Protein AF-A0A662ZGV9-F1 (afdb_monomer)

Organism: NCBI:txid867

Secondary structure (DSSP, 8-state):
-HHHHHHHHHHHHHHHHHHHHHHHHHHHHHHSSS---HHHHHHHHHHHHHHTTSS-GGGTHHHHHHHHHTHHHHHHHHHHHHGGGHHHHHHTHHHHHHHHHHHHHHHHHHHHHHHHHHH--HHHHHHHHHHHHHHHHHHHHHHHHHHTSSS-S----------

Solvent-accessible surface area (backbone atoms only — not comparable to full-atom values): 9271 Å² total; per-residue (Å²): 116,68,71,58,52,54,53,53,50,51,34,50,52,14,42,51,51,56,48,50,32,34,52,52,16,38,55,51,30,73,71,45,99,55,98,55,60,22,61,61,46,8,49,51,51,46,49,51,36,41,73,73,57,78,42,58,67,79,56,36,46,66,28,52,53,51,52,61,72,43,39,69,66,68,46,45,64,62,53,57,62,47,64,84,47,45,69,64,49,60,77,42,41,69,62,50,52,50,50,52,53,50,48,53,51,48,50,50,51,52,54,46,49,54,46,49,67,73,64,60,49,69,66,61,61,48,50,54,51,49,52,52,52,50,53,52,50,49,52,53,52,50,52,54,54,52,70,60,68,78,66,84,95,73,85,85,77,88,84,91,86,90,128

Structure (mmCIF, N/CA/C/O backbone):
data_AF-A0A662ZGV9-F1
#
_entry.id   AF-A0A662ZGV9-F1
#
loop_
_atom_site.group_PDB
_atom_site.id
_atom_site.type_symbol
_atom_site.label_atom_id
_atom_site.label_alt_id
_atom_site.label_comp_id
_atom_site.label_asym_id
_atom_site.label_entity_id
_atom_site.label_seq_id
_atom_site.pdbx_PDB_ins_code
_atom_site.Cartn_x
_atom_site.Cartn_y
_atom_site.Cartn_z
_atom_site.occupancy
_atom_site.B_iso_or_equiv
_atom_site.auth_seq_id
_atom_site.auth_comp_id
_atom_site.auth_asym_id
_atom_site.auth_atom_id
_atom_site.pdbx_PDB_model_num
ATOM 1 N N . MET A 1 1 ? 9.376 -6.979 36.529 1.00 62.31 1 MET A N 1
ATOM 2 C CA . MET A 1 1 ? 9.108 -8.146 35.652 1.00 62.31 1 MET A CA 1
ATOM 3 C C . MET A 1 1 ? 7.701 -8.111 35.036 1.00 62.31 1 MET A C 1
ATOM 5 O O . MET A 1 1 ? 7.582 -8.222 33.823 1.00 62.31 1 MET A O 1
ATOM 9 N N . THR A 1 2 ? 6.643 -7.853 35.813 1.00 80.50 2 THR A N 1
ATOM 10 C CA . THR A 1 2 ? 5.238 -7.798 35.337 1.00 80.50 2 THR A CA 1
ATOM 11 C C . THR A 1 2 ? 4.937 -6.689 34.314 1.00 80.50 2 THR A C 1
ATOM 13 O O . THR A 1 2 ? 4.183 -6.913 33.370 1.00 80.50 2 THR A O 1
ATOM 16 N N . ALA A 1 3 ? 5.561 -5.511 34.438 1.00 78.31 3 ALA A N 1
ATOM 17 C CA . ALA A 1 3 ? 5.360 -4.392 33.505 1.00 78.31 3 ALA A CA 1
ATOM 18 C C . ALA A 1 3 ? 5.833 -4.696 32.068 1.00 78.31 3 ALA A C 1
ATOM 20 O O . ALA A 1 3 ? 5.188 -4.294 31.101 1.00 78.31 3 ALA A O 1
ATOM 21 N N . PHE A 1 4 ? 6.928 -5.450 31.925 1.00 80.50 4 PHE A N 1
ATOM 22 C CA . PHE A 1 4 ? 7.439 -5.880 30.622 1.00 80.50 4 PHE A CA 1
ATOM 23 C C . PHE A 1 4 ? 6.518 -6.928 29.991 1.00 80.50 4 PHE A C 1
ATOM 25 O O . PHE A 1 4 ? 6.157 -6.808 28.825 1.00 80.50 4 PHE A O 1
ATOM 32 N N . LEU A 1 5 ? 6.043 -7.884 30.797 1.00 82.81 5 LEU A N 1
ATOM 33 C CA . LEU A 1 5 ? 5.096 -8.913 30.366 1.00 82.81 5 LEU A CA 1
ATOM 34 C C . LEU A 1 5 ? 3.803 -8.302 29.814 1.00 82.81 5 LEU A C 1
ATOM 36 O O . LEU A 1 5 ? 3.350 -8.678 28.737 1.00 82.81 5 LEU A O 1
ATOM 40 N N . LYS A 1 6 ? 3.248 -7.302 30.513 1.00 83.12 6 LYS A N 1
ATOM 41 C CA . LYS A 1 6 ? 2.051 -6.582 30.063 1.00 83.12 6 LYS A CA 1
ATOM 42 C C . LYS A 1 6 ? 2.291 -5.879 28.724 1.00 83.12 6 LYS A C 1
ATOM 44 O O . LYS A 1 6 ? 1.439 -5.946 27.846 1.00 83.12 6 LYS A O 1
ATOM 49 N N . LYS A 1 7 ? 3.450 -5.239 28.541 1.00 84.62 7 LYS A N 1
ATOM 50 C CA . LYS A 1 7 ? 3.801 -4.550 27.289 1.00 84.62 7 LYS A CA 1
ATOM 51 C C . LYS A 1 7 ? 3.921 -5.524 26.112 1.00 84.62 7 LYS A C 1
ATOM 53 O O . LYS A 1 7 ? 3.379 -5.253 25.044 1.00 84.62 7 LYS A O 1
ATOM 58 N N . THR A 1 8 ? 4.573 -6.665 26.322 1.00 87.94 8 THR A N 1
ATOM 59 C CA . THR A 1 8 ? 4.687 -7.727 25.312 1.00 87.94 8 THR A CA 1
ATOM 60 C C . THR A 1 8 ? 3.324 -8.326 24.970 1.00 87.94 8 THR A C 1
ATOM 62 O O . THR A 1 8 ? 3.038 -8.555 23.798 1.00 87.94 8 THR A O 1
ATOM 65 N N . LEU A 1 9 ? 2.451 -8.511 25.965 1.00 88.62 9 LEU A N 1
ATOM 66 C CA . LEU A 1 9 ? 1.090 -9.004 25.752 1.00 88.62 9 LEU A CA 1
ATOM 67 C C . LEU A 1 9 ? 0.270 -8.052 24.867 1.00 88.62 9 LEU A C 1
ATOM 69 O O . LEU A 1 9 ? -0.386 -8.496 23.930 1.00 88.62 9 LEU A O 1
ATOM 73 N N . TRP A 1 10 ? 0.349 -6.741 25.125 1.00 86.81 10 TRP A N 1
ATOM 74 C CA . TRP A 1 10 ? -0.317 -5.730 24.298 1.00 86.81 10 TRP A CA 1
ATOM 75 C C . TRP A 1 10 ? 0.172 -5.766 22.850 1.00 86.81 10 TRP A C 1
ATOM 77 O O . TRP A 1 10 ? -0.643 -5.749 21.936 1.00 86.81 10 TRP A O 1
ATOM 87 N N . LEU A 1 11 ? 1.482 -5.901 22.635 1.00 90.75 11 LEU A N 1
ATOM 88 C CA . LEU A 1 11 ? 2.053 -6.033 21.295 1.00 90.75 11 LEU A CA 1
ATOM 89 C C . LEU A 1 11 ? 1.555 -7.302 20.581 1.00 90.75 11 LEU A C 1
ATOM 91 O O . LEU A 1 11 ? 1.164 -7.249 19.416 1.00 90.75 11 LEU A O 1
ATOM 95 N N . ALA A 1 12 ? 1.502 -8.437 21.279 1.00 92.75 12 ALA A N 1
ATOM 96 C CA . ALA A 1 12 ? 0.975 -9.678 20.715 1.00 92.75 12 ALA A CA 1
ATOM 97 C C . ALA A 1 12 ? -0.502 -9.546 20.300 1.00 92.75 12 ALA A C 1
ATOM 99 O O . ALA A 1 12 ? -0.871 -9.973 19.209 1.00 92.75 12 ALA A O 1
ATOM 100 N N . ILE A 1 13 ? -1.333 -8.896 21.121 1.00 92.50 13 ILE A N 1
ATOM 101 C CA . ILE A 1 13 ? -2.753 -8.646 20.819 1.00 92.50 13 ILE A CA 1
ATOM 102 C C . ILE A 1 13 ? -2.900 -7.754 19.583 1.00 92.50 13 ILE A C 1
ATOM 104 O O . ILE A 1 13 ? -3.655 -8.078 18.670 1.00 92.50 13 ILE A O 1
ATOM 108 N N . SER A 1 14 ? -2.141 -6.661 19.519 1.00 92.94 14 SER A N 1
ATOM 109 C CA . SER A 1 14 ? -2.123 -5.755 18.370 1.00 92.94 14 SER A CA 1
ATOM 110 C C . SER A 1 14 ? -1.695 -6.458 17.082 1.00 92.94 14 SER A C 1
ATOM 112 O O . SER A 1 14 ? -2.258 -6.215 16.018 1.00 92.94 14 SER A O 1
ATOM 114 N N . PHE A 1 15 ? -0.710 -7.354 17.174 1.00 93.94 15 PHE A N 1
ATOM 115 C CA . PHE A 1 15 ? -0.249 -8.158 16.045 1.00 93.94 15 PHE A CA 1
ATOM 116 C C . PHE A 1 15 ? -1.329 -9.140 15.585 1.00 93.94 15 PHE A C 1
ATOM 118 O O . PHE A 1 15 ? -1.636 -9.209 14.395 1.00 93.94 15 PHE A O 1
ATOM 125 N N . LEU A 1 16 ? -1.934 -9.863 16.531 1.00 94.81 16 LEU A N 1
ATOM 126 C CA . LEU A 1 16 ? -2.998 -10.824 16.261 1.00 94.81 16 LEU A CA 1
ATOM 127 C C . LEU A 1 16 ? -4.196 -10.150 15.591 1.00 94.81 16 LEU A C 1
ATOM 129 O O . LEU A 1 16 ? -4.782 -10.723 14.681 1.00 94.81 16 LEU A O 1
ATOM 133 N N . LEU A 1 17 ? -4.528 -8.925 15.996 1.00 93.69 17 LEU A N 1
ATOM 134 C CA . LEU A 1 17 ? -5.627 -8.162 15.419 1.00 93.69 17 LEU A CA 1
ATOM 135 C C . LEU A 1 17 ? -5.361 -7.789 13.952 1.00 93.69 17 LEU A C 1
ATOM 137 O O . LEU A 1 17 ? -6.213 -8.034 13.100 1.00 93.69 17 LEU A O 1
ATOM 141 N N . ILE A 1 18 ? -4.169 -7.265 13.633 1.00 93.62 18 ILE A N 1
ATOM 142 C CA . ILE A 1 18 ? -3.772 -6.976 12.241 1.00 93.62 18 ILE A CA 1
ATOM 143 C C . ILE A 1 18 ? -3.796 -8.267 11.407 1.00 93.62 18 ILE A C 1
ATOM 145 O O . ILE A 1 18 ? -4.322 -8.284 10.292 1.00 93.62 18 ILE A O 1
ATOM 149 N N . TYR A 1 19 ? -3.258 -9.360 11.956 1.00 94.56 19 TYR A N 1
ATOM 150 C CA . TYR A 1 19 ? -3.228 -10.660 11.292 1.00 94.56 19 TYR A CA 1
ATOM 151 C C . TYR A 1 19 ? -4.633 -11.238 11.068 1.00 94.56 19 TYR A C 1
ATOM 153 O O . TYR A 1 19 ? -4.910 -11.765 9.993 1.00 94.56 19 TYR A O 1
ATOM 161 N N . ALA A 1 20 ? -5.545 -11.094 12.032 1.00 94.62 20 ALA A N 1
ATOM 162 C CA . ALA A 1 20 ? -6.932 -11.529 11.907 1.00 94.62 20 ALA A CA 1
ATOM 163 C C . ALA A 1 20 ? -7.655 -10.779 10.780 1.00 94.62 20 ALA A C 1
ATOM 165 O O . ALA A 1 20 ? -8.300 -11.413 9.946 1.00 94.62 20 ALA A O 1
ATOM 166 N N . CYS A 1 21 ? -7.493 -9.454 10.683 1.00 94.19 21 CYS A N 1
ATOM 167 C CA . CYS A 1 21 ? -8.047 -8.676 9.571 1.00 94.19 21 CYS A CA 1
ATOM 168 C C . CYS A 1 21 ? -7.481 -9.123 8.215 1.00 94.19 21 CYS A C 1
ATOM 170 O O . CYS A 1 21 ? -8.235 -9.262 7.252 1.00 94.19 21 CYS A O 1
ATOM 172 N N . LEU A 1 22 ? -6.175 -9.400 8.136 1.00 94.50 22 LEU A N 1
ATOM 173 C CA . LEU A 1 22 ? -5.549 -9.935 6.924 1.00 94.50 22 LEU A CA 1
ATOM 174 C C . LEU A 1 22 ? -6.101 -11.319 6.557 1.00 94.50 22 LEU A C 1
ATOM 176 O O . LEU A 1 22 ? -6.384 -11.576 5.388 1.00 94.50 22 LEU A O 1
ATOM 180 N N . PHE A 1 23 ? -6.271 -12.200 7.543 1.00 95.19 23 PHE A N 1
ATOM 181 C CA . PHE A 1 23 ? -6.812 -13.540 7.340 1.00 95.19 23 PHE A CA 1
ATOM 182 C C . PHE A 1 23 ? -8.242 -13.481 6.800 1.00 95.19 23 PHE A C 1
ATOM 184 O O . PHE A 1 23 ? -8.533 -14.079 5.766 1.00 95.19 23 PHE A O 1
ATOM 191 N N . VAL A 1 24 ? -9.111 -12.685 7.428 1.00 94.12 24 VAL A N 1
ATOM 192 C CA . VAL A 1 24 ? -10.487 -12.467 6.961 1.00 94.12 24 VAL A CA 1
ATOM 193 C C . VAL A 1 24 ? -10.496 -11.850 5.558 1.00 94.12 24 VAL A C 1
ATOM 195 O O . VAL A 1 24 ? -11.225 -12.323 4.688 1.00 94.12 24 VAL A O 1
ATOM 198 N N . GLY A 1 25 ? -9.637 -10.862 5.290 1.00 93.00 25 GLY A N 1
ATOM 199 C CA . GLY A 1 25 ? -9.493 -10.261 3.962 1.00 93.00 25 GLY A CA 1
ATOM 200 C C . GLY A 1 25 ? -9.053 -11.255 2.886 1.00 93.00 25 GLY A C 1
ATOM 201 O O . GLY A 1 25 ? -9.553 -11.206 1.764 1.00 93.00 25 GLY A O 1
ATOM 202 N N . LYS A 1 26 ? -8.177 -12.207 3.227 1.00 92.62 26 LYS A N 1
ATOM 203 C CA . LYS A 1 26 ? -7.763 -13.295 2.332 1.00 92.62 26 LYS A CA 1
ATOM 204 C C . LYS A 1 26 ? -8.905 -14.276 2.056 1.00 92.62 26 LYS A C 1
ATOM 206 O O . LYS A 1 26 ? -9.103 -14.641 0.901 1.00 92.62 26 LYS A O 1
ATOM 211 N N . GLN A 1 27 ? -9.677 -14.652 3.078 1.00 92.44 27 GLN A N 1
ATOM 212 C CA . GLN A 1 27 ? -10.850 -15.512 2.897 1.00 92.44 27 GLN A CA 1
ATOM 213 C C . GLN A 1 27 ? -11.888 -14.840 1.991 1.00 92.44 27 GLN A C 1
ATOM 215 O O . GLN A 1 27 ? -12.354 -15.451 1.035 1.00 92.44 27 GLN A O 1
ATOM 220 N N . ILE A 1 28 ? -12.179 -13.558 2.223 1.00 89.81 28 ILE A N 1
ATOM 221 C CA . ILE A 1 28 ? -13.112 -12.785 1.392 1.00 89.81 28 ILE A CA 1
ATOM 222 C C . ILE A 1 28 ? -12.586 -12.660 -0.040 1.00 89.81 28 ILE A C 1
ATOM 224 O O . ILE A 1 28 ? -13.325 -12.915 -0.982 1.00 89.81 28 ILE A O 1
ATOM 228 N N . SER A 1 29 ? -11.303 -12.343 -0.215 1.00 89.50 29 SER A N 1
ATOM 229 C CA . SER A 1 29 ? -10.660 -12.278 -1.533 1.00 89.50 29 SER A CA 1
ATOM 230 C C . SER A 1 29 ? -10.796 -13.593 -2.314 1.00 89.50 29 SER A C 1
ATOM 232 O O . SER A 1 29 ? -11.090 -13.542 -3.502 1.00 89.50 29 SER A O 1
ATOM 234 N N . SER A 1 30 ? -10.699 -14.761 -1.663 1.00 84.94 30 SER A N 1
ATOM 235 C CA . SER A 1 30 ? -10.898 -16.056 -2.340 1.00 84.94 30 SER A CA 1
ATOM 236 C C . SER A 1 30 ? -12.341 -16.356 -2.762 1.00 84.94 30 SER A C 1
ATOM 238 O O . SER A 1 30 ? -12.557 -17.189 -3.636 1.00 84.94 30 SER A O 1
ATOM 240 N N . LEU A 1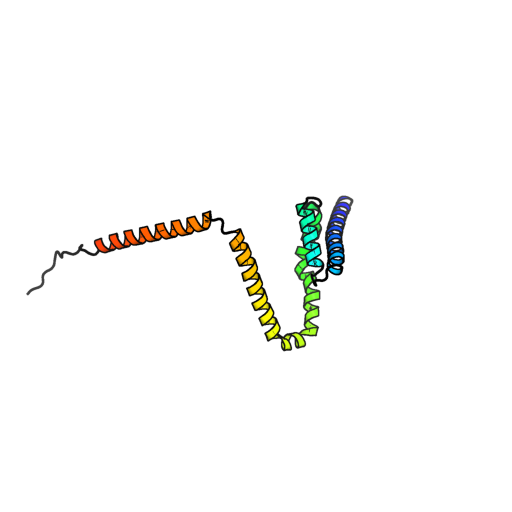 31 ? -13.323 -15.687 -2.152 1.00 84.19 31 LEU A N 1
ATOM 241 C CA . LEU A 1 31 ? -14.741 -15.794 -2.506 1.00 84.19 31 LEU A CA 1
ATOM 242 C C . LEU A 1 31 ? -15.129 -14.840 -3.646 1.00 84.19 31 LEU A C 1
ATOM 244 O O . LEU A 1 31 ? -16.148 -15.053 -4.301 1.00 84.19 31 LEU A O 1
ATOM 248 N N . LEU A 1 32 ? -14.345 -13.782 -3.881 1.00 81.12 32 LEU A N 1
ATOM 249 C CA . LEU A 1 32 ? -14.608 -12.830 -4.955 1.00 81.12 32 LEU A CA 1
ATOM 250 C C . LEU A 1 32 ? -14.093 -13.367 -6.305 1.00 81.12 32 LEU A C 1
ATOM 252 O O . LEU A 1 32 ? -12.968 -13.850 -6.389 1.00 81.12 32 LEU A O 1
ATOM 256 N N . PRO A 1 33 ? -14.851 -13.188 -7.403 1.00 75.81 33 PRO A N 1
ATOM 257 C CA . PRO A 1 33 ? -14.431 -13.589 -8.750 1.00 75.81 33 PRO A CA 1
ATOM 258 C C . PRO A 1 33 ? -13.356 -12.669 -9.365 1.00 75.81 33 PRO A C 1
ATOM 260 O O . PRO A 1 33 ? -12.952 -12.876 -10.507 1.00 75.81 33 PRO A O 1
ATOM 263 N N . PHE A 1 34 ? -12.907 -11.634 -8.644 1.00 75.50 34 PHE A N 1
ATOM 264 C CA . PHE A 1 34 ? -11.896 -10.680 -9.099 1.00 75.50 34 PHE A CA 1
ATOM 265 C C . PHE A 1 34 ? -10.595 -10.835 -8.306 1.00 75.50 34 PHE A C 1
ATOM 267 O O . PHE A 1 34 ? -10.613 -11.023 -7.091 1.00 75.50 34 PHE A O 1
ATOM 274 N N . VAL A 1 35 ? -9.457 -10.675 -8.987 1.00 72.38 35 VAL A N 1
ATOM 275 C CA . VAL A 1 35 ? -8.105 -10.855 -8.434 1.00 72.38 35 VAL A CA 1
ATOM 276 C C . VAL A 1 35 ? -7.675 -9.642 -7.591 1.00 72.38 35 VAL A C 1
ATOM 278 O O . VAL A 1 35 ? -6.737 -8.924 -7.930 1.00 72.38 35 VAL A O 1
ATOM 281 N N . PHE A 1 36 ? -8.372 -9.364 -6.487 1.00 82.62 36 PHE A N 1
ATOM 282 C CA . PHE A 1 36 ? -7.897 -8.382 -5.509 1.00 82.62 36 PHE A CA 1
ATOM 283 C C . PHE A 1 36 ? -6.949 -9.053 -4.517 1.00 82.62 36 PHE A C 1
ATOM 285 O O . PHE A 1 36 ? -7.338 -10.044 -3.895 1.00 82.62 36 PHE A O 1
ATOM 292 N N . PRO A 1 37 ? -5.739 -8.511 -4.293 1.00 87.56 37 PRO A N 1
ATOM 293 C CA . PRO A 1 37 ? -4.864 -8.989 -3.236 1.00 87.56 37 PRO A CA 1
ATOM 294 C C . PRO A 1 37 ? -5.592 -8.962 -1.889 1.00 87.56 37 PRO A C 1
ATOM 296 O O . PRO A 1 37 ? -6.089 -7.916 -1.463 1.00 87.56 37 PRO A O 1
ATOM 299 N N . GLY A 1 38 ? -5.620 -10.097 -1.187 1.00 88.81 38 GLY A N 1
ATOM 300 C CA . GLY A 1 38 ? -6.271 -10.203 0.124 1.00 88.81 38 GLY A CA 1
ATOM 301 C C . GLY A 1 38 ? -5.743 -9.204 1.161 1.00 88.81 38 GLY A C 1
ATOM 302 O O . GLY A 1 38 ? -6.470 -8.838 2.079 1.00 88.81 38 GLY A O 1
ATOM 303 N N . SER A 1 39 ? -4.517 -8.696 0.988 1.00 91.62 39 SER A N 1
ATOM 304 C CA . SER A 1 39 ? -3.941 -7.626 1.811 1.00 91.62 39 SER A CA 1
ATOM 305 C C . SER A 1 39 ? -4.666 -6.287 1.668 1.00 91.62 39 SER A C 1
ATOM 307 O O . SER A 1 39 ? -4.875 -5.611 2.673 1.00 91.62 39 SER A O 1
ATOM 309 N N . ILE A 1 40 ? -5.097 -5.916 0.458 1.00 93.62 40 ILE A N 1
ATOM 310 C CA . ILE A 1 40 ? -5.863 -4.684 0.220 1.00 93.62 40 ILE A CA 1
ATOM 311 C C . ILE A 1 40 ? -7.236 -4.801 0.885 1.00 93.62 40 ILE A C 1
ATOM 313 O O . ILE A 1 40 ? -7.675 -3.884 1.575 1.00 93.62 40 ILE A O 1
ATOM 317 N N . VAL A 1 41 ? -7.881 -5.963 0.746 1.00 93.50 41 VAL A N 1
ATOM 318 C CA . VAL A 1 41 ? -9.170 -6.248 1.390 1.00 93.50 41 VAL A CA 1
ATOM 319 C C . VAL A 1 41 ? -9.030 -6.242 2.915 1.00 93.50 41 VAL A C 1
ATOM 321 O O . VAL A 1 41 ? -9.828 -5.616 3.605 1.00 93.50 41 VAL A O 1
ATOM 324 N N . GLY A 1 42 ? -7.983 -6.870 3.455 1.00 93.81 42 GLY A N 1
ATOM 325 C CA . GLY A 1 42 ? -7.691 -6.860 4.890 1.00 93.81 42 GLY A CA 1
ATOM 326 C C . GLY A 1 42 ? -7.454 -5.452 5.442 1.00 93.81 42 GLY A C 1
ATOM 327 O O . GLY A 1 42 ? -7.926 -5.137 6.534 1.00 93.81 42 GLY A O 1
ATOM 328 N N . LEU A 1 43 ? -6.789 -4.582 4.673 1.00 94.00 43 LEU A N 1
ATOM 329 C CA . LEU A 1 43 ? -6.594 -3.176 5.029 1.00 94.00 43 LEU A CA 1
ATOM 330 C C . LEU A 1 43 ? -7.914 -2.394 5.028 1.00 94.00 43 LEU A C 1
ATOM 332 O O . LEU A 1 43 ? -8.154 -1.629 5.959 1.00 94.00 43 LEU A O 1
ATOM 336 N N . LEU A 1 44 ? -8.791 -2.619 4.045 1.00 94.19 44 LEU A N 1
ATOM 337 C CA . LEU A 1 44 ? -10.133 -2.022 4.020 1.00 94.19 44 LEU A CA 1
ATOM 338 C C . LEU A 1 44 ? -10.979 -2.467 5.219 1.00 94.19 44 LEU A C 1
ATOM 340 O O . LEU A 1 44 ? -11.637 -1.640 5.842 1.00 94.19 44 LEU A O 1
ATOM 344 N N . ILE A 1 45 ? -10.928 -3.749 5.588 1.00 93.62 45 ILE A N 1
ATOM 345 C CA . ILE A 1 45 ? -11.643 -4.284 6.758 1.00 93.62 45 ILE A CA 1
ATOM 346 C C . ILE A 1 45 ? -11.128 -3.655 8.051 1.00 93.62 45 ILE A C 1
ATOM 348 O O . ILE A 1 45 ? -11.923 -3.250 8.900 1.00 93.62 45 ILE A O 1
ATOM 352 N N . LEU A 1 46 ? -9.804 -3.559 8.203 1.00 93.38 46 LEU A N 1
ATOM 353 C CA . LEU A 1 46 ? -9.189 -2.913 9.360 1.00 93.38 46 LEU A CA 1
ATOM 354 C C . LEU A 1 46 ? -9.594 -1.435 9.438 1.00 93.38 46 LEU A C 1
ATOM 356 O O . LEU A 1 46 ? -9.935 -0.951 10.516 1.00 93.38 46 LEU A O 1
ATOM 360 N N . PHE A 1 47 ? -9.595 -0.741 8.298 1.00 94.50 47 PHE A N 1
ATOM 361 C CA . PHE A 1 47 ? -10.018 0.651 8.189 1.00 94.50 47 PHE A CA 1
ATOM 362 C C . PHE A 1 47 ? -11.488 0.835 8.591 1.00 94.50 47 PHE A C 1
ATOM 364 O O . PHE A 1 47 ? -11.777 1.659 9.453 1.00 94.50 47 PHE A O 1
ATOM 371 N N . LEU A 1 48 ? -12.396 0.009 8.064 1.00 94.62 48 LEU A N 1
ATOM 372 C CA . LEU A 1 48 ? -13.817 0.016 8.428 1.00 94.62 48 LEU A CA 1
ATOM 373 C C . LEU A 1 48 ? -14.020 -0.262 9.923 1.00 94.62 48 LEU A C 1
ATOM 375 O O . LEU A 1 48 ? -14.777 0.441 10.585 1.00 94.62 48 LEU A O 1
ATOM 379 N N . CYS A 1 49 ? -13.310 -1.237 10.499 1.00 92.50 49 CYS A N 1
ATOM 380 C CA . CYS A 1 49 ? -13.376 -1.506 11.940 1.00 92.50 49 CYS A CA 1
ATOM 381 C C . CYS A 1 49 ? -12.918 -0.314 12.795 1.00 92.50 49 CYS A C 1
ATOM 383 O O . CYS A 1 49 ? -13.438 -0.111 13.896 1.00 92.50 49 CYS A O 1
ATOM 385 N N . LEU A 1 50 ? -11.950 0.464 12.301 1.00 92.31 50 LEU A N 1
ATOM 386 C CA . LEU A 1 50 ? -11.496 1.703 12.933 1.00 92.31 50 LEU A CA 1
ATOM 387 C C . LEU A 1 50 ? -12.532 2.817 12.806 1.00 92.31 50 LEU A C 1
ATOM 389 O O . LEU A 1 50 ? -12.799 3.518 13.782 1.00 92.31 50 LEU A O 1
ATOM 393 N N . GLU A 1 51 ? -13.133 2.959 11.627 1.00 93.69 51 GLU A N 1
ATOM 394 C CA . GLU A 1 51 ? -14.156 3.964 11.342 1.00 93.69 51 GLU A CA 1
ATOM 395 C C . GLU A 1 51 ? -15.422 3.735 12.176 1.00 93.69 51 GLU A C 1
ATOM 397 O O . GLU A 1 51 ? -15.913 4.658 12.826 1.00 93.69 51 GLU A O 1
ATOM 402 N N . PHE A 1 52 ? -15.872 2.483 12.295 1.00 92.62 52 PHE A N 1
ATOM 403 C CA . PHE A 1 52 ? -16.965 2.093 13.191 1.00 92.62 52 PHE A CA 1
ATOM 404 C C . PHE A 1 52 ? -16.586 2.132 14.682 1.00 92.62 52 PHE A C 1
ATOM 406 O O . PHE A 1 52 ? -17.409 1.794 15.532 1.00 92.62 52 PHE A O 1
ATOM 413 N N . ARG A 1 53 ? -15.348 2.526 15.024 1.00 86.19 53 ARG A N 1
ATOM 414 C CA . ARG A 1 53 ? -14.782 2.535 16.386 1.00 86.19 53 ARG A CA 1
ATOM 415 C C . ARG A 1 53 ? -14.892 1.197 17.131 1.00 86.19 53 ARG A C 1
ATOM 417 O O . ARG A 1 53 ? -14.747 1.171 18.352 1.00 86.19 53 ARG A O 1
ATOM 424 N N . ILE A 1 54 ? -15.083 0.087 16.412 1.00 87.56 54 ILE A N 1
ATOM 425 C CA . ILE A 1 54 ? -15.037 -1.274 16.972 1.00 87.56 54 ILE A CA 1
ATOM 426 C C . ILE A 1 54 ? -13.631 -1.530 17.521 1.00 87.56 54 ILE A C 1
ATOM 428 O O . ILE A 1 54 ? -13.459 -2.117 18.588 1.00 87.56 54 ILE A O 1
ATOM 432 N N . ILE A 1 55 ? -12.619 -1.035 16.803 1.00 85.06 55 ILE A N 1
ATOM 433 C CA . ILE A 1 55 ? -11.214 -1.168 17.166 1.00 85.06 55 ILE A CA 1
ATOM 434 C C . ILE A 1 55 ? -10.620 0.232 17.334 1.00 85.06 55 ILE A C 1
ATOM 436 O O . ILE A 1 55 ? -10.641 1.050 16.417 1.00 85.06 55 ILE A O 1
ATOM 440 N N . ARG A 1 56 ? -10.079 0.523 18.522 1.00 86.00 56 ARG A N 1
ATOM 441 C CA . ARG A 1 56 ? -9.385 1.793 18.790 1.00 86.00 56 ARG A CA 1
ATOM 442 C C . ARG A 1 56 ? -7.990 1.772 18.177 1.00 86.00 56 ARG A C 1
ATOM 444 O O . ARG A 1 56 ? -7.284 0.774 18.291 1.00 86.00 56 ARG A O 1
ATOM 451 N N . LEU A 1 57 ? -7.559 2.899 17.610 1.00 87.62 57 LEU A N 1
ATOM 452 C CA . LEU A 1 57 ? -6.232 3.035 16.998 1.00 87.62 57 LEU A CA 1
ATOM 453 C C . LEU A 1 57 ? -5.091 2.676 17.970 1.00 87.62 57 LEU A C 1
ATOM 455 O O . LEU A 1 57 ? -4.115 2.039 17.572 1.00 87.62 57 LEU A O 1
ATOM 459 N N . ASP A 1 58 ? -5.258 2.992 19.257 1.00 87.12 58 ASP A N 1
ATOM 460 C CA . ASP A 1 58 ? -4.291 2.686 20.321 1.00 87.12 58 ASP A CA 1
ATOM 461 C C . ASP A 1 58 ? -3.971 1.187 20.427 1.00 87.12 58 ASP A C 1
ATOM 463 O O . ASP A 1 58 ? -2.870 0.804 20.819 1.00 87.12 58 ASP A O 1
ATOM 467 N N . TRP A 1 59 ? -4.922 0.327 20.048 1.00 89.50 59 TRP A N 1
ATOM 468 C CA . TRP A 1 59 ? -4.769 -1.126 20.091 1.00 89.50 59 TRP A CA 1
ATOM 469 C C . TRP A 1 59 ? -3.968 -1.675 18.919 1.00 89.50 59 TRP A C 1
ATOM 471 O O . TRP A 1 59 ? -3.596 -2.836 18.961 1.00 89.50 59 TRP A O 1
ATOM 481 N N . ILE A 1 60 ? -3.706 -0.900 17.869 1.00 91.19 60 ILE A N 1
ATOM 482 C CA . ILE A 1 60 ? -2.946 -1.345 16.685 1.00 91.19 60 ILE A CA 1
ATOM 483 C C . ILE A 1 60 ? -1.574 -0.677 16.639 1.00 91.19 60 ILE A C 1
ATOM 485 O O . ILE A 1 60 ? -0.604 -1.261 16.148 1.00 91.19 60 ILE A O 1
ATOM 489 N N . MET A 1 61 ? -1.475 0.527 17.207 1.00 91.06 61 MET A N 1
ATOM 490 C CA . MET A 1 61 ? -0.276 1.357 17.223 1.00 91.06 61 MET A CA 1
ATOM 491 C C . MET A 1 61 ? 1.028 0.632 17.624 1.00 91.06 61 MET A C 1
ATOM 493 O O . MET A 1 61 ? 2.029 0.831 16.928 1.00 91.06 61 MET A O 1
ATOM 497 N N . PRO A 1 62 ? 1.088 -0.212 18.681 1.00 90.94 62 PRO A N 1
ATOM 498 C CA . PRO A 1 62 ? 2.364 -0.789 19.113 1.00 90.94 62 PRO A CA 1
ATOM 499 C C . PRO A 1 62 ? 2.942 -1.791 18.102 1.00 90.94 62 PRO A C 1
ATOM 501 O O . PRO A 1 62 ? 4.151 -1.789 17.887 1.00 90.94 62 PRO A O 1
ATOM 504 N N . SER A 1 63 ? 2.111 -2.590 17.428 1.00 91.56 63 SER A N 1
ATOM 505 C CA . SER A 1 63 ? 2.588 -3.506 16.378 1.00 91.56 63 SER A CA 1
ATOM 506 C C . SER A 1 63 ? 2.764 -2.798 15.045 1.00 91.56 63 SER A C 1
ATOM 508 O O . SER A 1 63 ? 3.770 -3.014 14.374 1.00 91.56 63 SER A O 1
ATOM 510 N N . GLY A 1 64 ? 1.838 -1.905 14.679 1.00 91.00 64 GLY A N 1
ATOM 511 C CA . GLY A 1 64 ? 1.927 -1.130 13.441 1.00 91.00 64 GLY A CA 1
ATOM 512 C C . GLY A 1 64 ? 3.200 -0.283 13.368 1.00 91.00 64 GLY A C 1
ATOM 513 O O . GLY A 1 64 ? 3.887 -0.293 12.351 1.00 91.00 64 GLY A O 1
ATOM 514 N N . SER A 1 65 ? 3.575 0.385 14.464 1.00 91.56 65 SER A N 1
ATOM 515 C CA . SER A 1 65 ? 4.815 1.175 14.532 1.00 91.56 65 SER A CA 1
ATOM 516 C C . SER A 1 65 ? 6.078 0.317 14.421 1.00 91.56 65 SER A C 1
ATOM 518 O O . SER A 1 65 ? 7.045 0.736 13.787 1.00 91.56 65 SER A O 1
ATOM 520 N N . LEU A 1 66 ? 6.068 -0.898 14.978 1.00 92.62 66 LEU A N 1
ATOM 521 C CA . LEU A 1 66 ? 7.174 -1.842 14.849 1.00 92.62 66 LEU A CA 1
ATOM 522 C C . LEU A 1 66 ? 7.320 -2.319 13.399 1.00 92.62 66 LEU A C 1
ATOM 524 O O . LEU A 1 66 ? 8.414 -2.250 12.843 1.00 92.62 66 LEU A O 1
ATOM 528 N N . PHE A 1 67 ? 6.221 -2.728 12.762 1.00 91.56 67 PHE A N 1
ATOM 529 C CA . PHE A 1 67 ? 6.210 -3.104 11.346 1.00 91.56 67 PHE A CA 1
ATOM 530 C C . PHE A 1 67 ? 6.693 -1.972 10.443 1.00 91.56 67 PHE A C 1
ATOM 532 O O . PHE A 1 67 ? 7.504 -2.208 9.553 1.00 91.56 67 PHE A O 1
ATOM 539 N N . LEU A 1 68 ? 6.241 -0.742 10.697 1.00 92.94 68 LEU A N 1
ATOM 540 C CA . LEU A 1 68 ? 6.643 0.421 9.912 1.00 92.94 68 LEU A CA 1
ATOM 541 C C . LEU A 1 68 ? 8.134 0.743 10.102 1.00 92.94 68 LEU A C 1
ATOM 543 O O . LEU A 1 68 ? 8.827 1.045 9.135 1.00 92.94 68 LEU A O 1
ATOM 547 N N . LYS A 1 69 ? 8.658 0.601 11.327 1.00 94.31 69 LYS A N 1
ATOM 548 C CA . LYS A 1 69 ? 10.086 0.779 11.633 1.00 94.31 69 LYS A CA 1
ATOM 549 C C . LYS A 1 69 ? 10.972 -0.238 10.910 1.00 94.31 69 LYS A C 1
ATOM 551 O O . LYS A 1 69 ? 12.043 0.121 10.432 1.00 94.31 69 LYS A O 1
ATOM 556 N N . TYR A 1 70 ? 10.537 -1.495 10.833 1.00 93.94 70 TYR A N 1
ATOM 557 C CA . TYR A 1 70 ? 11.275 -2.575 10.168 1.00 93.94 70 TYR A CA 1
ATOM 558 C C . TYR A 1 70 ? 10.790 -2.848 8.738 1.00 93.94 70 TYR A C 1
ATOM 560 O O . TYR A 1 70 ? 11.146 -3.869 8.156 1.00 93.94 70 TYR A O 1
ATOM 568 N N . MET A 1 71 ? 10.024 -1.925 8.145 1.00 94.56 71 MET A N 1
ATOM 569 C CA . MET A 1 71 ? 9.427 -2.079 6.818 1.00 94.56 71 MET A CA 1
ATOM 570 C C . MET A 1 71 ? 10.492 -2.420 5.769 1.00 94.56 71 MET A C 1
ATOM 572 O O . MET A 1 71 ? 10.369 -3.420 5.069 1.00 94.56 71 MET A O 1
ATOM 576 N N . ALA A 1 72 ? 11.586 -1.652 5.721 1.00 93.44 72 ALA A N 1
ATOM 577 C CA . ALA A 1 72 ? 12.689 -1.896 4.790 1.00 93.44 72 ALA A CA 1
ATOM 578 C C . ALA A 1 72 ? 13.307 -3.298 4.950 1.00 93.44 72 ALA A C 1
ATOM 580 O O . ALA A 1 72 ? 13.598 -3.952 3.953 1.00 93.44 72 ALA A O 1
ATOM 581 N N . LEU A 1 73 ? 13.448 -3.786 6.190 1.00 94.88 73 LEU A N 1
ATOM 582 C CA . LEU A 1 73 ? 13.984 -5.120 6.470 1.00 94.88 73 LEU A CA 1
ATOM 583 C C . LEU A 1 73 ? 13.031 -6.217 5.981 1.00 94.88 73 LEU A C 1
ATOM 585 O O . LEU A 1 73 ? 13.498 -7.207 5.438 1.00 94.88 73 LEU A O 1
ATOM 589 N N . LEU A 1 74 ? 11.713 -6.031 6.102 1.00 91.31 74 LEU A N 1
ATOM 590 C CA . LEU A 1 74 ? 10.715 -6.979 5.590 1.00 91.31 74 LEU A CA 1
ATOM 591 C C . LEU A 1 74 ? 10.648 -7.006 4.055 1.00 91.31 74 LEU A C 1
ATOM 593 O O . LEU A 1 74 ? 10.377 -8.055 3.473 1.00 91.31 74 LEU A O 1
ATOM 597 N N . PHE A 1 75 ? 10.927 -5.882 3.390 1.00 91.81 75 PHE A N 1
ATOM 598 C CA . PHE A 1 75 ? 10.997 -5.822 1.925 1.00 91.81 75 PHE A CA 1
ATOM 599 C C . PHE A 1 75 ? 12.300 -6.375 1.355 1.00 91.81 75 PHE A C 1
ATOM 601 O O . PHE A 1 75 ? 12.325 -6.805 0.205 1.00 91.81 75 PHE A O 1
ATOM 608 N N . MET A 1 76 ? 13.373 -6.400 2.142 1.00 94.19 76 MET A N 1
ATOM 609 C CA . MET A 1 76 ? 14.696 -6.795 1.669 1.00 94.19 76 MET A CA 1
ATOM 610 C C . MET A 1 76 ? 14.755 -8.263 1.184 1.00 94.19 76 MET A C 1
ATOM 612 O O . MET A 1 76 ? 15.205 -8.471 0.057 1.00 94.19 76 MET A O 1
ATOM 616 N N . PRO A 1 77 ? 14.198 -9.271 1.894 1.00 91.50 77 PRO A N 1
ATOM 617 C CA . PRO A 1 77 ? 14.079 -10.638 1.378 1.00 91.50 77 PRO A CA 1
ATOM 618 C C . PRO A 1 77 ? 13.279 -10.726 0.075 1.00 91.50 77 PRO A C 1
ATOM 620 O O . PRO A 1 77 ? 13.672 -11.433 -0.850 1.00 91.50 77 PRO A O 1
ATOM 623 N N . SER A 1 78 ? 12.178 -9.972 -0.022 1.00 89.69 78 SER A N 1
ATOM 624 C CA . SER A 1 78 ? 11.362 -9.928 -1.239 1.00 89.69 78 SER A CA 1
ATOM 625 C C . SER A 1 78 ? 12.120 -9.301 -2.412 1.00 89.69 78 SER A C 1
ATOM 627 O O . SER A 1 78 ? 11.937 -9.734 -3.546 1.0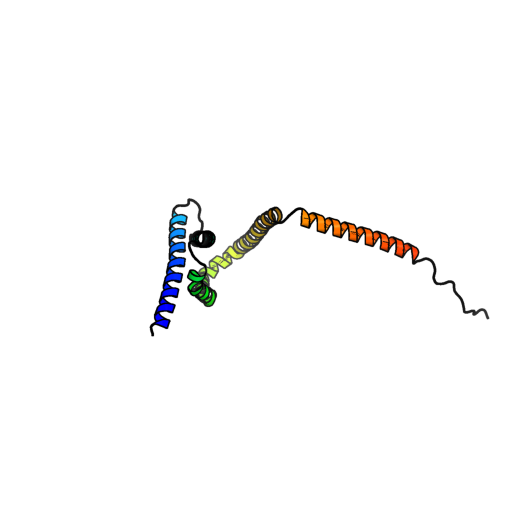0 89.69 78 SER A O 1
ATOM 629 N N . ALA A 1 79 ? 12.964 -8.300 -2.153 1.00 91.00 79 ALA A N 1
ATOM 630 C CA . ALA A 1 79 ? 13.783 -7.648 -3.168 1.00 91.00 79 ALA A CA 1
ATOM 631 C C . ALA A 1 79 ? 14.917 -8.559 -3.655 1.00 91.00 79 ALA A C 1
ATOM 633 O O . ALA A 1 79 ? 15.132 -8.664 -4.858 1.00 91.00 79 ALA A O 1
ATOM 634 N N . ILE A 1 80 ? 15.601 -9.270 -2.750 1.00 93.19 80 ILE A N 1
ATOM 635 C CA . ILE A 1 80 ? 16.625 -10.250 -3.141 1.00 93.19 80 ILE A CA 1
ATOM 636 C C . ILE A 1 80 ? 15.991 -11.375 -3.966 1.00 93.19 80 ILE A C 1
ATOM 638 O O . ILE A 1 80 ? 16.571 -11.802 -4.951 1.00 93.19 80 ILE A O 1
ATOM 642 N N . GLY A 1 81 ? 14.772 -11.820 -3.657 1.00 90.88 81 GLY A N 1
ATOM 643 C CA . GLY A 1 81 ? 14.093 -12.832 -4.477 1.00 90.88 81 GLY A CA 1
ATOM 644 C C . GLY A 1 81 ? 13.933 -12.444 -5.956 1.00 90.88 81 GLY A C 1
ATOM 645 O O . GLY A 1 81 ? 13.849 -13.320 -6.808 1.00 90.88 81 GLY A O 1
ATOM 646 N N . ILE A 1 82 ? 13.938 -11.148 -6.286 1.00 91.06 82 ILE A N 1
ATOM 647 C CA . ILE A 1 82 ? 13.848 -10.687 -7.675 1.00 91.06 82 ILE A CA 1
ATOM 648 C C . ILE A 1 82 ? 15.161 -10.877 -8.443 1.00 91.06 82 ILE A C 1
ATOM 650 O O . ILE A 1 82 ? 15.131 -10.968 -9.670 1.00 91.06 82 ILE A O 1
ATOM 654 N N . ILE A 1 83 ? 16.308 -10.953 -7.750 1.00 91.12 83 ILE A N 1
ATOM 655 C CA . ILE A 1 83 ? 17.618 -10.998 -8.413 1.00 91.12 83 ILE A CA 1
ATOM 656 C C . ILE A 1 83 ? 17.797 -12.263 -9.262 1.00 91.12 83 ILE A C 1
ATOM 658 O O . ILE A 1 83 ? 18.533 -12.248 -10.245 1.00 91.12 83 ILE A O 1
ATOM 662 N N . THR A 1 84 ? 17.081 -13.339 -8.928 1.00 90.94 84 THR A N 1
ATOM 663 C CA . THR A 1 84 ? 17.103 -14.601 -9.679 1.00 90.94 84 THR A CA 1
ATOM 664 C C . THR A 1 84 ? 16.360 -14.529 -11.011 1.00 90.94 84 THR A C 1
ATOM 666 O O . THR A 1 84 ? 16.588 -15.382 -11.856 1.00 90.94 84 THR A O 1
ATOM 669 N N . TYR A 1 85 ? 15.499 -13.525 -11.205 1.00 91.12 85 TYR A N 1
ATOM 670 C CA . TYR A 1 85 ? 14.667 -13.346 -12.403 1.00 91.12 85 TYR A CA 1
ATOM 671 C C . TYR A 1 85 ? 15.035 -12.082 -13.194 1.00 91.12 85 TYR A C 1
ATOM 673 O O . TYR A 1 85 ? 14.242 -11.563 -13.983 1.00 91.12 85 TYR A O 1
ATOM 681 N N . LEU A 1 86 ? 16.226 -11.520 -12.952 1.00 89.88 86 LEU A N 1
ATOM 682 C CA . LEU A 1 86 ? 16.635 -10.270 -13.598 1.00 89.88 86 LEU A CA 1
ATOM 683 C C . LEU A 1 86 ? 16.706 -10.410 -15.115 1.00 89.88 86 LEU A C 1
ATOM 685 O O . LEU A 1 86 ? 16.365 -9.466 -15.818 1.00 89.88 86 LEU A O 1
ATOM 689 N N . ASN A 1 87 ? 17.108 -11.572 -15.627 1.00 91.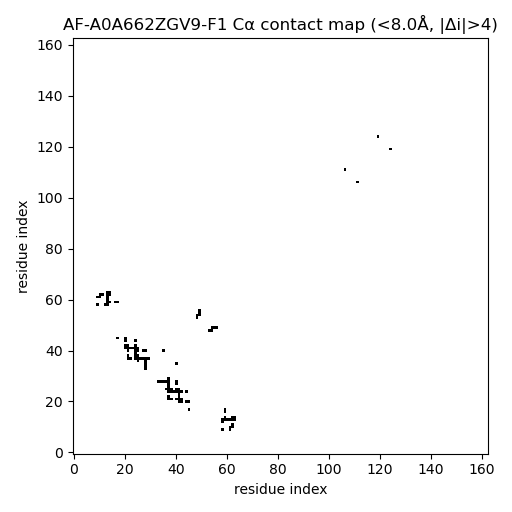75 87 ASN A N 1
ATOM 690 C CA . ASN A 1 87 ? 17.258 -11.781 -17.063 1.00 91.75 87 ASN A CA 1
ATOM 691 C C . ASN A 1 87 ? 15.905 -11.700 -17.798 1.00 91.75 87 ASN A C 1
ATOM 693 O O . ASN A 1 87 ? 15.782 -11.033 -18.826 1.00 91.75 87 ASN A O 1
ATOM 697 N N . GLU A 1 88 ? 14.859 -12.296 -17.226 1.00 90.12 88 GLU A N 1
ATOM 698 C CA . GLU A 1 88 ? 13.484 -12.221 -17.726 1.00 90.12 88 GLU A CA 1
ATOM 699 C C . GLU A 1 88 ? 12.944 -10.787 -17.653 1.00 90.12 88 GLU A C 1
ATOM 701 O O . GLU A 1 88 ? 12.296 -10.302 -18.587 1.00 90.12 88 GLU A O 1
ATOM 706 N N . VAL A 1 89 ? 13.263 -10.080 -16.564 1.00 89.25 89 VAL A N 1
ATOM 707 C CA . VAL A 1 89 ? 12.914 -8.668 -16.376 1.00 89.25 89 VAL A CA 1
ATOM 708 C C . VAL A 1 89 ? 13.587 -7.792 -17.435 1.00 89.25 89 VAL A C 1
ATOM 710 O O . VAL A 1 89 ? 12.915 -6.936 -18.011 1.00 89.25 89 VAL A O 1
ATOM 713 N N . TYR A 1 90 ? 14.866 -8.031 -17.755 1.00 89.88 90 TYR A N 1
ATOM 714 C CA . TYR A 1 90 ? 15.592 -7.305 -18.802 1.00 89.88 90 TYR A CA 1
ATOM 715 C C . TYR A 1 90 ? 14.979 -7.510 -20.188 1.00 89.88 90 TYR A C 1
ATOM 717 O O . TYR A 1 90 ? 14.797 -6.539 -20.923 1.00 89.88 90 TYR A O 1
ATOM 725 N N . SER A 1 91 ? 14.586 -8.742 -20.516 1.00 93.06 91 SER A N 1
ATOM 7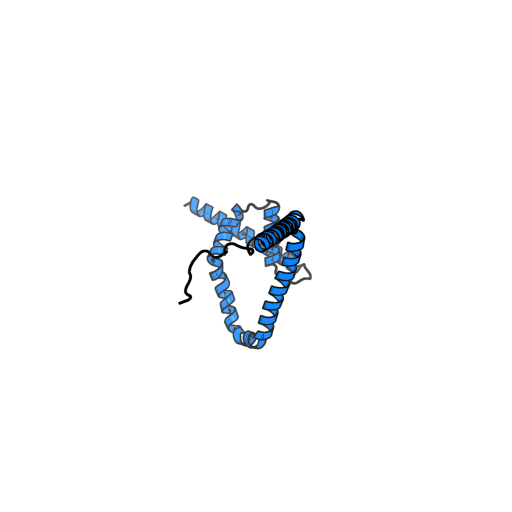26 C CA . SER A 1 91 ? 13.916 -9.064 -21.783 1.00 93.06 91 SER A CA 1
ATOM 727 C C . SER A 1 91 ? 12.593 -8.299 -21.962 1.00 93.06 91 SER A C 1
ATOM 729 O O . SER A 1 91 ? 12.263 -7.848 -23.058 1.00 93.06 91 SER A O 1
ATOM 731 N N . SER A 1 92 ? 11.863 -8.060 -20.866 1.00 92.56 92 SER A N 1
ATOM 732 C CA . SER A 1 92 ? 10.554 -7.385 -20.875 1.00 92.56 92 SER A CA 1
ATOM 733 C C . SER A 1 92 ? 10.585 -5.921 -20.405 1.00 92.56 92 SER A C 1
ATOM 735 O O . SER A 1 92 ? 9.531 -5.340 -20.136 1.00 92.56 92 SER A O 1
ATOM 737 N N . MET A 1 93 ? 11.764 -5.289 -20.328 1.00 91.19 93 MET A N 1
ATOM 738 C CA . MET A 1 93 ? 11.959 -3.926 -19.796 1.00 91.19 93 MET A CA 1
ATOM 739 C C . MET A 1 93 ? 11.009 -2.886 -20.398 1.00 91.19 93 MET A C 1
ATOM 741 O O . MET A 1 93 ? 10.402 -2.099 -19.671 1.00 91.19 93 MET A O 1
ATOM 745 N N . VAL A 1 94 ? 10.845 -2.901 -21.724 1.00 94.25 94 VAL A N 1
ATOM 746 C CA . VAL A 1 94 ? 9.988 -1.944 -22.442 1.00 94.25 94 VAL A CA 1
ATOM 747 C C . VAL A 1 94 ? 8.534 -2.063 -21.980 1.00 94.25 94 VAL A C 1
ATOM 749 O O . VAL A 1 94 ? 7.876 -1.059 -21.712 1.00 94.25 94 VAL A O 1
ATOM 752 N N . LEU A 1 95 ? 8.050 -3.295 -21.828 1.00 94.69 95 LEU A N 1
ATOM 753 C CA . LEU A 1 95 ? 6.678 -3.608 -21.434 1.00 94.69 95 LEU A CA 1
ATOM 754 C C . LEU A 1 95 ? 6.419 -3.238 -19.964 1.00 94.69 95 LEU A C 1
ATOM 756 O O . LEU A 1 95 ? 5.342 -2.744 -19.627 1.00 94.69 95 LEU A O 1
ATOM 760 N N . ILE A 1 96 ? 7.422 -3.413 -19.097 1.00 93.75 96 ILE A N 1
ATOM 761 C CA . ILE A 1 96 ? 7.364 -3.027 -17.680 1.00 93.75 96 ILE A CA 1
ATOM 762 C C . ILE A 1 96 ? 7.305 -1.505 -17.537 1.00 93.75 96 ILE A C 1
ATOM 764 O O . ILE A 1 96 ? 6.405 -0.988 -16.876 1.00 93.75 96 ILE A O 1
ATOM 768 N N . ILE A 1 97 ? 8.223 -0.779 -18.181 1.00 95.38 97 ILE A N 1
ATOM 769 C CA . ILE A 1 97 ? 8.270 0.689 -18.111 1.00 95.38 97 ILE A CA 1
ATOM 770 C C . ILE A 1 97 ? 6.986 1.281 -18.690 1.00 95.38 97 ILE A C 1
ATOM 772 O O . ILE A 1 97 ? 6.397 2.179 -18.089 1.00 95.38 97 ILE A O 1
ATOM 776 N N . PHE A 1 98 ? 6.508 0.748 -19.816 1.00 96.38 98 PHE A N 1
ATOM 777 C CA . PHE A 1 98 ? 5.258 1.194 -20.416 1.00 96.38 98 PHE A CA 1
ATOM 778 C C . PHE A 1 98 ? 4.061 0.996 -19.475 1.00 96.38 98 PHE A C 1
ATOM 780 O O . PHE A 1 98 ? 3.297 1.939 -19.266 1.00 96.38 98 PHE A O 1
ATOM 787 N N . ASN A 1 99 ? 3.912 -0.178 -18.848 1.00 95.88 99 ASN A N 1
ATOM 788 C CA . ASN A 1 99 ? 2.847 -0.422 -17.865 1.00 95.88 99 ASN A CA 1
ATOM 789 C C . ASN A 1 99 ? 2.976 0.470 -16.628 1.00 95.88 99 ASN A C 1
ATOM 791 O O . ASN A 1 99 ? 1.977 0.973 -16.123 1.00 95.88 99 ASN A O 1
ATOM 795 N N . MET A 1 100 ? 4.198 0.701 -16.150 1.00 95.38 100 MET A N 1
ATOM 796 C CA . MET A 1 100 ? 4.439 1.562 -14.997 1.00 95.38 100 MET A CA 1
ATOM 797 C C . MET A 1 100 ? 4.026 3.007 -15.297 1.00 95.38 100 MET A C 1
ATOM 799 O O . MET A 1 100 ? 3.243 3.593 -14.552 1.00 95.38 100 MET A O 1
ATOM 803 N N . VAL A 1 101 ? 4.501 3.573 -16.409 1.00 97.12 101 VAL A N 1
ATOM 804 C CA . VAL A 1 101 ? 4.191 4.954 -16.802 1.00 97.12 101 VAL A CA 1
ATOM 805 C C . VAL A 1 101 ? 2.704 5.112 -17.109 1.00 97.12 101 VAL A C 1
ATOM 807 O O . VAL A 1 101 ? 2.070 6.034 -16.595 1.00 97.12 101 VAL A O 1
ATOM 810 N N . SER A 1 102 ? 2.128 4.208 -17.907 1.00 96.75 102 SER A N 1
ATOM 811 C CA . SER A 1 102 ? 0.706 4.258 -18.262 1.00 96.75 102 SER A CA 1
ATOM 812 C C . SER A 1 102 ? -0.200 4.040 -17.051 1.00 96.75 102 SER A C 1
ATOM 814 O O . SER A 1 102 ? -1.176 4.769 -16.896 1.00 96.75 102 SER A O 1
ATOM 816 N N . GLY A 1 103 ? 0.152 3.119 -16.151 1.00 96.38 103 GLY A N 1
ATOM 817 C CA . GLY A 1 103 ? -0.565 2.869 -14.906 1.00 96.38 103 GLY A CA 1
ATOM 818 C C . GLY A 1 103 ? -0.546 4.078 -13.976 1.00 96.38 103 GLY A C 1
ATOM 819 O O . GLY A 1 103 ? -1.600 4.505 -13.507 1.00 96.38 103 GLY A O 1
ATOM 820 N N . ILE A 1 104 ? 0.621 4.696 -13.766 1.00 96.69 104 ILE A N 1
ATOM 821 C CA . ILE A 1 104 ? 0.737 5.923 -12.963 1.00 96.69 104 ILE A CA 1
ATOM 822 C C . ILE A 1 104 ? -0.077 7.056 -13.597 1.00 96.69 104 ILE A C 1
ATOM 824 O O . ILE A 1 104 ? -0.837 7.726 -12.897 1.00 96.69 104 ILE A O 1
ATOM 828 N N . ALA A 1 105 ? 0.036 7.256 -14.913 1.00 96.62 105 ALA A N 1
ATOM 829 C CA . ALA A 1 105 ? -0.722 8.279 -15.624 1.00 96.62 105 ALA A CA 1
ATOM 830 C C . ALA A 1 105 ? -2.238 8.054 -15.507 1.00 96.62 105 ALA A C 1
ATOM 832 O O . ALA A 1 105 ? -2.971 8.995 -15.205 1.00 96.62 105 ALA A O 1
ATOM 833 N N . LEU A 1 106 ? -2.712 6.816 -15.682 1.00 96.69 106 LEU A N 1
ATOM 834 C CA . LEU A 1 106 ? -4.121 6.449 -15.532 1.00 96.69 106 LEU A CA 1
ATOM 835 C C . LEU A 1 106 ? -4.623 6.679 -14.109 1.00 96.69 106 LEU A C 1
ATOM 837 O O . LEU A 1 106 ? -5.659 7.315 -13.935 1.00 96.69 106 LEU A O 1
ATOM 841 N N . ILE A 1 107 ? -3.890 6.212 -13.096 1.00 95.94 107 ILE A N 1
ATOM 842 C CA . ILE A 1 107 ? -4.268 6.394 -11.690 1.00 95.94 107 ILE A CA 1
ATOM 843 C C . ILE A 1 107 ? -4.345 7.887 -11.362 1.00 95.94 107 ILE A C 1
ATOM 845 O O . ILE A 1 107 ? -5.348 8.337 -10.813 1.00 95.94 107 ILE A O 1
ATOM 849 N N . LEU A 1 108 ? -3.339 8.678 -11.748 1.00 95.38 108 LEU A N 1
ATOM 850 C CA . LEU A 1 108 ? -3.338 10.125 -11.522 1.00 95.38 108 LEU A CA 1
ATOM 851 C C . LEU A 1 108 ? -4.471 10.834 -12.269 1.00 95.38 108 LEU A C 1
ATOM 853 O O . LEU A 1 108 ? -5.081 11.742 -11.711 1.00 95.38 108 LEU A O 1
ATOM 857 N N . LEU A 1 109 ? -4.783 10.429 -13.501 1.00 95.88 109 LEU A N 1
ATOM 858 C CA . LEU A 1 109 ? -5.894 10.998 -14.261 1.00 95.88 109 LEU A CA 1
ATOM 859 C C . LEU A 1 109 ? -7.240 10.662 -13.626 1.00 95.88 109 LEU A C 1
ATOM 861 O O . LEU A 1 109 ? -8.052 11.561 -13.435 1.00 95.88 109 LEU A O 1
ATOM 865 N N . VAL A 1 110 ? -7.484 9.397 -13.284 1.00 95.69 110 VAL A N 1
ATOM 866 C CA . VAL A 1 110 ? -8.757 8.952 -12.704 1.00 95.69 110 VAL A CA 1
ATOM 867 C C . VAL A 1 110 ? -8.938 9.548 -11.314 1.00 95.69 110 VAL A C 1
ATOM 869 O O . VAL A 1 110 ? -9.906 10.272 -11.089 1.00 95.69 110 VAL A O 1
ATOM 872 N N . VAL A 1 111 ? -7.986 9.328 -10.402 1.00 94.44 111 VAL A N 1
ATOM 873 C CA . VAL A 1 111 ? -8.048 9.859 -9.031 1.00 94.44 111 VAL A CA 1
ATOM 874 C C . VAL A 1 111 ? -8.039 11.384 -9.050 1.00 94.44 111 VAL A C 1
ATOM 876 O O . VAL A 1 111 ? -8.814 12.005 -8.331 1.00 94.44 111 VAL A O 1
ATOM 879 N N . GLY A 1 112 ? -7.235 12.005 -9.915 1.00 91.12 112 GLY A N 1
ATOM 880 C CA . GLY A 1 112 ? -7.197 13.456 -10.079 1.00 91.12 112 GLY A CA 1
ATOM 881 C C . GLY A 1 112 ? -8.521 14.030 -10.580 1.00 91.12 112 GLY A C 1
ATOM 882 O O . GLY A 1 112 ? -8.992 15.024 -10.032 1.00 91.12 112 GLY A O 1
ATOM 883 N N . ARG A 1 113 ? -9.173 13.395 -11.563 1.00 90.69 113 ARG A N 1
ATOM 884 C CA . ARG A 1 113 ? -10.510 13.792 -12.037 1.00 90.69 113 ARG A CA 1
ATOM 885 C C . ARG A 1 113 ? -11.573 13.590 -10.966 1.00 90.69 113 ARG A C 1
ATOM 887 O O . ARG A 1 113 ? -12.395 14.482 -10.778 1.00 90.69 113 ARG A O 1
ATOM 894 N N . MET A 1 114 ? -11.546 12.464 -10.252 1.00 89.56 114 MET A N 1
ATOM 895 C CA . MET A 1 114 ? -12.468 12.206 -9.143 1.00 89.56 114 MET A CA 1
ATOM 896 C C . MET A 1 114 ? -12.295 13.239 -8.029 1.00 89.56 114 MET A C 1
ATOM 898 O O . MET A 1 114 ? -13.270 13.828 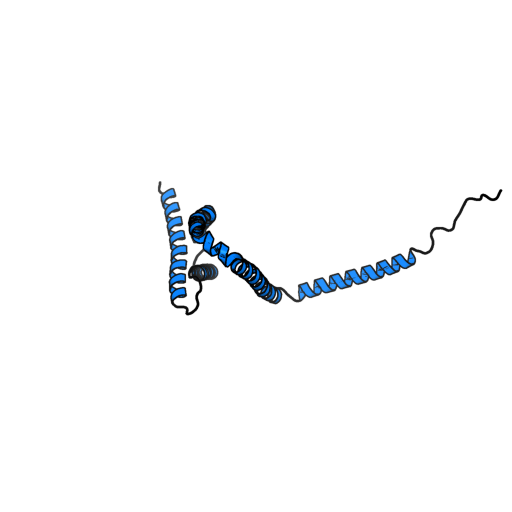-7.567 1.00 89.56 114 MET A O 1
ATOM 902 N N . PHE A 1 115 ? -11.050 13.530 -7.651 1.00 88.25 115 PHE A N 1
ATOM 903 C CA . PHE A 1 115 ? -10.742 14.532 -6.643 1.00 88.25 115 PHE A CA 1
ATOM 904 C C . PHE A 1 115 ? -11.145 15.930 -7.104 1.00 88.25 115 PHE A C 1
ATOM 906 O O . PHE A 1 115 ? -11.744 16.660 -6.329 1.00 88.25 115 PHE A O 1
ATOM 913 N N . GLN A 1 116 ? -10.886 16.317 -8.356 1.00 85.38 116 GLN A N 1
ATOM 914 C CA . GLN A 1 116 ? -11.348 17.596 -8.909 1.00 85.38 116 GLN A CA 1
ATOM 915 C C . GLN A 1 116 ? -12.873 17.703 -8.898 1.00 85.38 116 GLN A C 1
ATOM 917 O O . GLN A 1 116 ? -13.399 18.747 -8.533 1.00 85.38 116 GLN A O 1
ATOM 922 N N . HIS A 1 117 ? -13.589 16.629 -9.231 1.00 82.44 117 HIS A N 1
ATOM 923 C CA . HIS A 1 117 ? -15.047 16.621 -9.176 1.00 82.44 117 HIS A CA 1
ATOM 924 C C . HIS A 1 117 ? -15.573 16.827 -7.746 1.00 82.44 117 HIS A C 1
ATOM 926 O O . HIS A 1 117 ? -16.521 17.579 -7.544 1.00 82.44 117 HIS A O 1
ATOM 932 N N . MET A 1 118 ? -14.918 16.220 -6.751 1.00 79.00 118 MET A N 1
ATOM 933 C CA . MET A 1 118 ? -15.281 16.346 -5.334 1.00 79.00 118 MET A CA 1
ATOM 934 C C . MET A 1 118 ? -14.810 17.674 -4.700 1.00 79.00 118 MET A C 1
ATOM 936 O O . MET A 1 118 ? -15.444 18.184 -3.781 1.00 79.00 118 MET A O 1
ATOM 940 N N . SER A 1 119 ? -13.686 18.230 -5.168 1.00 68.00 119 SER A N 1
ATOM 941 C CA . SER A 1 119 ? -13.008 19.403 -4.584 1.00 68.00 119 SER A CA 1
ATOM 942 C C . SER A 1 119 ? -13.283 20.722 -5.304 1.00 68.00 119 SER A C 1
ATOM 944 O O . SER A 1 119 ? -12.952 21.782 -4.769 1.00 68.00 119 SER A O 1
ATOM 946 N N . GLU A 1 120 ? -13.927 20.713 -6.475 1.00 63.16 120 GLU A N 1
ATOM 947 C CA . GLU A 1 120 ? -14.513 21.919 -7.061 1.00 63.16 120 GLU A CA 1
ATOM 948 C C . GLU A 1 120 ? -15.762 22.336 -6.265 1.00 63.16 120 GLU A C 1
ATOM 950 O O . GLU A 1 120 ? -16.877 22.390 -6.782 1.00 63.16 120 GLU A O 1
ATOM 955 N N . THR A 1 121 ? -15.584 22.717 -4.996 1.00 63.19 121 THR A N 1
ATOM 956 C CA . THR A 1 121 ? -16.575 23.540 -4.312 1.00 63.19 121 THR A CA 1
ATOM 957 C C . THR A 1 121 ? -16.697 24.841 -5.129 1.00 63.19 121 THR A C 1
ATOM 959 O O . THR A 1 121 ? -15.691 25.533 -5.332 1.00 63.19 121 THR A O 1
ATOM 962 N N . PRO A 1 122 ? -17.887 25.216 -5.637 1.00 61.78 122 PRO A N 1
ATOM 963 C CA . PRO A 1 122 ? -18.065 26.351 -6.559 1.00 61.78 122 PRO A CA 1
ATOM 964 C C . PRO A 1 122 ? -17.502 27.695 -6.045 1.00 61.78 122 PRO A C 1
ATOM 966 O O . PRO A 1 122 ? -17.164 28.585 -6.834 1.00 61.78 122 PRO A O 1
ATOM 969 N N . GLU A 1 123 ? -17.337 27.819 -4.727 1.00 66.00 123 GLU A N 1
ATOM 970 C CA . GLU A 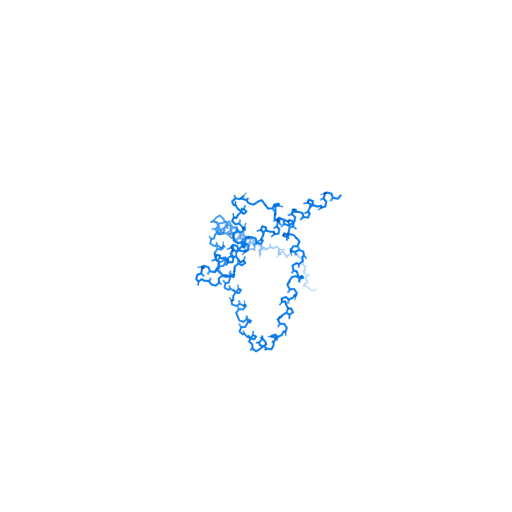1 123 ? -16.675 28.903 -3.993 1.00 66.00 123 GLU A CA 1
ATOM 971 C C . GLU A 1 123 ? -15.231 29.193 -4.458 1.00 66.00 123 GLU A C 1
ATOM 973 O O . GLU A 1 123 ? -14.904 30.336 -4.795 1.00 66.00 123 GLU A O 1
ATOM 978 N N . GLU A 1 124 ? -14.365 28.180 -4.549 1.00 68.81 124 GLU A N 1
ATOM 979 C CA . GLU A 1 124 ? -12.943 28.350 -4.905 1.00 68.81 124 GLU A CA 1
ATOM 980 C C . GLU A 1 124 ? -12.774 28.764 -6.374 1.00 68.81 124 GLU A C 1
ATOM 982 O O . GLU A 1 124 ? -12.000 29.668 -6.719 1.00 68.81 124 GLU A O 1
ATOM 987 N N . ARG A 1 125 ? -13.592 28.179 -7.257 1.00 67.44 125 ARG A N 1
ATOM 988 C CA . ARG A 1 125 ? -13.658 28.549 -8.679 1.00 67.44 125 ARG A CA 1
ATOM 989 C C . ARG A 1 125 ? -14.087 30.007 -8.861 1.00 67.44 125 ARG A C 1
ATOM 991 O O . ARG A 1 125 ? -13.554 30.711 -9.725 1.00 67.44 125 ARG A O 1
ATOM 998 N N . ARG A 1 126 ? -15.027 30.488 -8.039 1.00 70.38 126 ARG A N 1
ATOM 999 C CA . ARG A 1 126 ? -15.505 31.879 -8.044 1.00 70.38 126 ARG A CA 1
ATOM 1000 C C . ARG A 1 126 ? -14.445 32.843 -7.507 1.00 70.38 126 ARG A C 1
ATOM 1002 O O . ARG A 1 126 ? -14.237 33.883 -8.133 1.00 70.38 126 ARG A O 1
ATOM 1009 N N . LYS A 1 127 ? -13.712 32.487 -6.443 1.00 77.75 127 LYS A N 1
ATOM 1010 C CA . LYS A 1 127 ? -12.589 33.287 -5.915 1.00 77.75 127 LYS A CA 1
ATOM 1011 C C . LYS A 1 127 ? -11.466 33.454 -6.939 1.00 77.75 127 LYS A C 1
ATOM 1013 O O . LYS A 1 127 ? -11.061 34.589 -7.189 1.00 77.75 127 LYS A O 1
ATOM 1018 N N . ARG A 1 128 ? -11.039 32.381 -7.622 1.00 75.25 128 ARG A N 1
ATOM 1019 C CA . ARG A 1 128 ? -10.021 32.467 -8.694 1.00 75.25 128 ARG A CA 1
ATOM 1020 C C . ARG A 1 128 ? -10.471 33.363 -9.849 1.00 75.25 128 ARG A C 1
ATOM 1022 O O . ARG A 1 128 ? -9.709 34.220 -10.291 1.00 75.25 128 ARG A O 1
ATOM 1029 N N . LYS A 1 129 ? -11.730 33.245 -10.294 1.00 80.56 129 LYS A N 1
ATOM 1030 C CA . LYS A 1 129 ? -12.301 34.117 -11.343 1.00 80.56 129 LYS A CA 1
ATOM 1031 C C . LYS A 1 129 ? -12.407 35.579 -10.897 1.00 80.56 129 LYS A C 1
ATOM 1033 O O . LYS A 1 129 ? -12.138 36.478 -11.694 1.00 80.56 129 LYS A O 1
ATOM 1038 N N . LEU A 1 130 ? -12.786 35.830 -9.641 1.00 84.56 130 LEU A N 1
ATOM 1039 C CA . LEU A 1 130 ? -12.846 37.174 -9.059 1.00 84.56 130 LEU A CA 1
ATOM 1040 C C . LEU A 1 130 ? -11.451 37.795 -8.933 1.00 84.56 130 LEU A C 1
ATOM 1042 O O . LEU A 1 130 ? -11.281 38.953 -9.312 1.00 84.56 130 LEU A O 1
ATOM 1046 N N . MET A 1 131 ? -10.451 37.036 -8.477 1.00 81.19 131 MET A N 1
ATOM 1047 C CA . MET A 1 131 ? -9.057 37.488 -8.425 1.00 81.19 131 MET A CA 1
ATOM 1048 C C . MET A 1 131 ? -8.509 37.783 -9.824 1.00 81.19 131 MET A C 1
ATOM 1050 O O . MET A 1 131 ? -7.968 38.866 -10.040 1.00 81.19 131 MET A O 1
ATOM 1054 N N . TYR A 1 132 ? -8.745 36.898 -10.799 1.00 83.56 132 TYR A N 1
ATOM 1055 C CA . TYR A 1 132 ? -8.363 37.134 -12.193 1.00 83.56 132 TYR A CA 1
ATOM 1056 C C . TYR A 1 132 ? -9.018 38.405 -12.760 1.00 83.56 132 TYR A C 1
ATOM 1058 O O . TYR A 1 132 ? -8.335 39.258 -13.323 1.00 83.56 132 TYR A O 1
ATOM 1066 N N . LYS A 1 133 ? -10.329 38.605 -12.544 1.00 87.56 133 LYS A N 1
ATOM 1067 C CA . LYS A 1 133 ? -11.034 39.827 -12.974 1.00 87.56 133 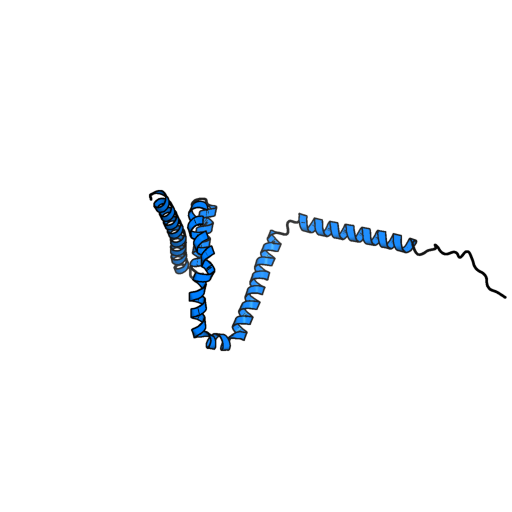LYS A CA 1
ATOM 1068 C C . LYS A 1 133 ? -10.494 41.090 -12.291 1.00 87.56 133 LYS A C 1
ATOM 1070 O O . LYS A 1 133 ? -10.379 42.122 -12.954 1.00 87.56 133 LYS A O 1
ATOM 1075 N N . ARG A 1 134 ? -10.163 41.033 -10.995 1.00 87.25 134 ARG A N 1
ATOM 1076 C CA . ARG A 1 134 ? -9.573 42.159 -10.245 1.00 87.25 134 ARG A CA 1
ATOM 1077 C C . ARG A 1 134 ? -8.185 42.519 -10.775 1.00 87.25 134 ARG A C 1
ATOM 1079 O O . ARG A 1 134 ? -7.947 43.690 -11.060 1.00 87.25 134 ARG A O 1
ATOM 1086 N N . ALA A 1 135 ? -7.326 41.526 -11.002 1.00 85.25 135 ALA A N 1
ATOM 1087 C CA . ALA A 1 135 ? -6.002 41.725 -11.589 1.00 85.25 135 ALA A CA 1
ATOM 1088 C C . ALA A 1 135 ? -6.093 42.328 -13.001 1.00 85.25 135 ALA A C 1
ATOM 1090 O O . ALA A 1 135 ? -5.372 43.271 -13.323 1.00 85.25 135 ALA A O 1
ATOM 1091 N N . LEU A 1 136 ? -7.039 41.861 -13.826 1.00 85.12 136 LEU A N 1
ATOM 1092 C CA . LEU A 1 136 ? -7.254 42.404 -15.169 1.00 85.12 136 LEU A CA 1
ATOM 1093 C C . LEU A 1 136 ? -7.719 43.868 -15.143 1.00 85.12 136 LEU A C 1
ATOM 1095 O O . LEU A 1 136 ? -7.283 44.672 -15.968 1.00 85.12 136 LEU A O 1
ATOM 1099 N N . ARG A 1 137 ? -8.597 44.229 -14.195 1.00 82.31 137 ARG A N 1
ATOM 1100 C CA . ARG A 1 137 ? -9.034 45.620 -13.990 1.00 82.31 137 ARG A CA 1
ATOM 1101 C C . ARG A 1 137 ? -7.868 46.507 -13.566 1.00 82.31 137 ARG A C 1
ATOM 1103 O O . ARG A 1 137 ? -7.679 47.559 -14.167 1.00 82.31 137 ARG A O 1
ATOM 1110 N N . PHE A 1 138 ? -7.051 46.058 -12.617 1.00 83.69 138 PHE A N 1
ATOM 1111 C CA . PHE A 1 138 ? -5.843 46.775 -12.206 1.00 83.69 138 PHE A CA 1
ATOM 1112 C C . PHE A 1 138 ? -4.857 46.955 -13.360 1.00 83.69 138 PHE A C 1
ATOM 1114 O O . PHE A 1 138 ? -4.364 48.057 -13.568 1.00 83.69 138 PHE A O 1
ATOM 1121 N N . LYS A 1 139 ? -4.635 45.917 -14.175 1.00 83.00 139 LYS A N 1
ATOM 1122 C CA . LYS A 1 139 ? -3.746 45.996 -15.342 1.00 83.00 139 LYS A CA 1
ATOM 1123 C C . LYS A 1 139 ? -4.270 46.978 -16.397 1.00 83.00 139 LYS A C 1
ATOM 1125 O O . LYS A 1 139 ? -3.484 47.723 -16.973 1.00 83.00 139 LYS A O 1
ATOM 1130 N N . LYS A 1 140 ? -5.592 47.047 -16.615 1.00 81.12 140 LYS A N 1
ATOM 1131 C CA . LYS A 1 140 ? -6.220 48.070 -17.476 1.00 81.12 140 LYS A CA 1
ATOM 1132 C C . LYS A 1 140 ? -6.051 49.487 -16.920 1.00 81.12 140 LYS A C 1
ATOM 1134 O O . LYS A 1 140 ? -5.763 50.398 -17.689 1.00 81.12 140 LYS A O 1
ATOM 1139 N N . LEU A 1 141 ? -6.219 49.670 -15.611 1.00 79.94 141 LEU A N 1
ATOM 1140 C CA . LEU A 1 141 ? -6.041 50.965 -14.948 1.00 79.94 141 LEU A CA 1
ATOM 1141 C C . LEU A 1 141 ? -4.576 51.416 -14.981 1.00 79.94 141 LEU A C 1
ATOM 1143 O O . LEU A 1 141 ? -4.305 52.555 -15.342 1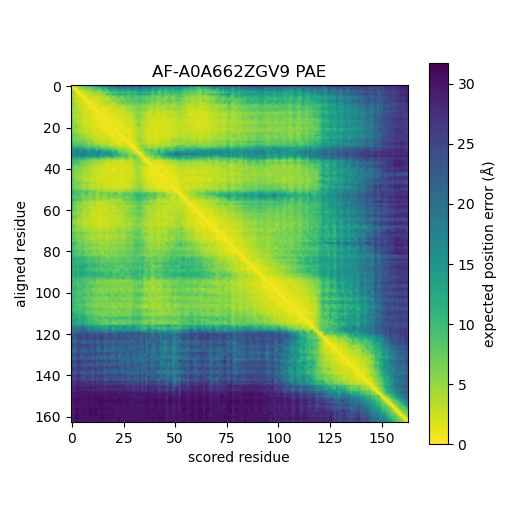.00 79.94 141 LEU A O 1
ATOM 1147 N N . ALA A 1 142 ? -3.634 50.512 -14.708 1.00 79.00 142 ALA A N 1
ATOM 1148 C CA . ALA A 1 142 ? -2.200 50.768 -14.811 1.00 79.00 142 ALA A CA 1
ATOM 1149 C C . ALA A 1 142 ? -1.784 51.098 -16.250 1.00 79.00 142 ALA A C 1
ATOM 1151 O O . ALA A 1 142 ? -1.054 52.056 -16.459 1.00 79.00 142 ALA A O 1
ATOM 1152 N N . LYS A 1 143 ? -2.314 50.382 -17.253 1.00 78.44 143 LYS A N 1
ATOM 1153 C CA . LYS A 1 143 ? -2.062 50.687 -18.671 1.00 78.44 143 LYS A CA 1
ATOM 1154 C C . LYS A 1 143 ? -2.565 52.084 -19.062 1.00 78.44 143 LYS A C 1
ATOM 1156 O O . LYS A 1 143 ? -1.874 52.777 -19.794 1.00 78.44 143 LYS A O 1
ATOM 1161 N N . ARG A 1 144 ? -3.724 52.514 -18.541 1.00 70.38 144 ARG A N 1
ATOM 1162 C CA . ARG A 1 144 ? -4.243 53.883 -18.735 1.00 70.38 144 ARG A CA 1
ATOM 1163 C C . ARG A 1 144 ? -3.402 54.942 -18.020 1.00 70.38 144 ARG A C 1
ATOM 1165 O O . ARG A 1 144 ? -3.192 56.014 -18.571 1.00 70.38 144 ARG A O 1
ATOM 1172 N N . LYS A 1 145 ? -2.897 54.632 -16.823 1.00 66.44 145 LYS A N 1
ATOM 1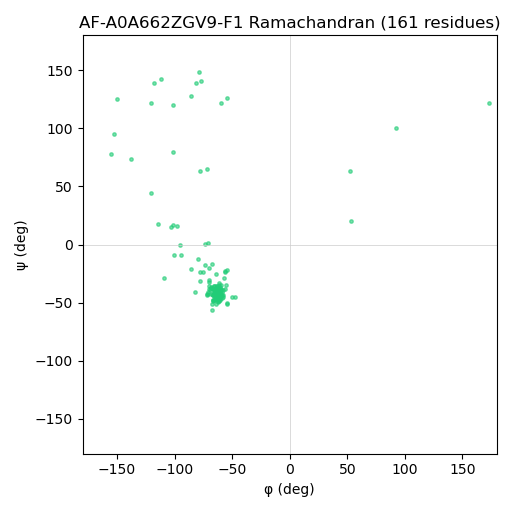173 C CA . LYS A 1 145 ? -1.995 55.520 -16.075 1.00 66.44 145 LYS A CA 1
ATOM 1174 C C . LYS A 1 145 ? -0.609 55.627 -16.721 1.00 66.44 145 LYS A C 1
ATOM 1176 O O . LYS A 1 145 ? -0.005 56.689 -16.669 1.00 66.44 145 LYS A O 1
ATOM 1181 N N . LEU A 1 146 ? -0.128 54.559 -17.364 1.00 66.69 146 LEU A N 1
ATOM 1182 C CA . LEU A 1 146 ? 1.108 54.574 -18.150 1.00 66.69 146 LEU A CA 1
ATOM 1183 C C . LEU A 1 146 ? 0.960 55.383 -19.447 1.00 66.69 146 LEU A C 1
ATOM 1185 O O . LEU A 1 146 ? 1.879 56.114 -19.787 1.00 66.69 146 LEU A O 1
ATOM 1189 N N . SER A 1 147 ? -0.186 55.319 -20.139 1.00 60.78 147 SER A N 1
ATOM 1190 C CA . SER A 1 147 ? -0.426 56.141 -21.342 1.00 60.78 147 SER A CA 1
ATOM 1191 C C . SER A 1 147 ? -0.548 57.642 -21.058 1.00 60.78 147 SER A C 1
ATOM 1193 O O . SER A 1 147 ? -0.430 58.443 -21.975 1.00 60.78 147 SER A O 1
ATOM 1195 N N . THR A 1 148 ? -0.780 58.030 -19.801 1.00 62.12 148 THR A N 1
ATOM 1196 C CA . THR A 1 148 ? -0.750 59.431 -19.351 1.00 62.12 148 THR A CA 1
ATOM 1197 C C . THR A 1 148 ? 0.607 59.850 -18.777 1.00 62.12 148 THR A C 1
ATOM 1199 O O . THR A 1 148 ? 0.798 61.027 -18.514 1.00 62.12 148 THR A O 1
ATOM 1202 N N . LEU A 1 149 ? 1.542 58.911 -18.559 1.00 61.12 149 LEU A N 1
ATOM 1203 C CA . LEU A 1 149 ? 2.874 59.188 -17.997 1.00 61.12 149 LEU A CA 1
ATOM 1204 C C . LEU A 1 149 ? 3.965 59.375 -19.070 1.00 61.12 149 LEU A C 1
ATOM 1206 O O . LEU A 1 149 ? 5.116 59.603 -18.719 1.00 61.12 149 LEU A O 1
ATOM 1210 N N . SER A 1 150 ? 3.627 59.267 -20.362 1.00 53.12 150 SER A N 1
ATOM 1211 C CA . SER A 1 150 ? 4.559 59.446 -21.488 1.00 53.12 150 SER A CA 1
ATOM 1212 C C . SER A 1 150 ? 4.460 60.817 -22.179 1.00 53.12 150 SER A C 1
ATOM 1214 O O . SER A 1 150 ? 4.927 60.953 -23.305 1.00 53.12 150 SER A O 1
ATOM 1216 N N . VAL A 1 151 ? 3.837 61.826 -21.554 1.00 58.25 151 VAL A N 1
ATOM 1217 C CA . VAL A 1 151 ? 3.678 63.187 -22.108 1.00 58.25 151 VAL A CA 1
ATOM 1218 C C . VAL A 1 151 ? 3.641 64.208 -20.955 1.00 58.25 151 VAL A C 1
ATOM 1220 O O . VAL A 1 151 ? 2.738 64.104 -20.130 1.00 58.25 151 VAL A O 1
ATOM 1223 N N . PRO A 1 152 ? 4.473 65.263 -20.894 1.00 48.84 152 PRO A N 1
ATOM 1224 C CA . PRO A 1 152 ? 5.926 65.384 -21.019 1.00 48.84 152 PRO A CA 1
ATOM 1225 C C . PRO A 1 152 ? 6.552 65.939 -19.709 1.00 48.84 152 PRO A C 1
ATOM 1227 O O . PRO A 1 152 ? 6.053 66.890 -19.113 1.00 48.84 152 PRO A O 1
ATOM 1230 N N . ALA A 1 153 ? 7.697 65.401 -19.291 1.00 53.38 153 ALA A N 1
ATOM 1231 C CA . ALA A 1 153 ? 8.553 66.002 -18.264 1.00 53.38 153 ALA A CA 1
ATOM 1232 C C . ALA A 1 153 ? 9.952 66.281 -18.828 1.00 53.38 153 ALA A C 1
ATOM 1234 O O . ALA A 1 153 ? 10.926 65.946 -18.178 1.00 53.38 153 ALA A O 1
ATOM 1235 N N . VAL A 1 154 ? 10.054 66.829 -20.047 1.00 48.78 154 VAL A N 1
ATOM 1236 C CA . VAL A 1 154 ? 11.295 67.407 -20.600 1.00 48.78 154 VAL A CA 1
ATOM 1237 C C . VAL A 1 154 ? 10.918 68.451 -21.668 1.00 48.78 154 VAL A C 1
ATOM 1239 O O . VAL A 1 154 ? 10.902 68.170 -22.859 1.00 48.78 154 VAL A O 1
ATOM 1242 N N . ALA A 1 155 ? 10.509 69.641 -21.234 1.00 43.59 155 ALA A N 1
ATOM 1243 C CA . ALA A 1 155 ? 10.853 70.876 -21.940 1.00 43.59 155 ALA A CA 1
ATOM 1244 C C . ALA A 1 155 ? 12.004 71.450 -21.101 1.00 43.59 155 ALA A C 1
ATOM 1246 O O . ALA A 1 155 ? 11.776 72.018 -20.039 1.00 43.59 155 ALA A O 1
ATOM 1247 N N . GLU A 1 156 ? 13.208 70.916 -21.287 1.00 48.09 156 GLU A N 1
ATOM 1248 C CA . GLU A 1 156 ? 14.219 71.535 -22.151 1.00 48.09 156 GLU A CA 1
ATOM 1249 C C . GLU A 1 156 ? 14.437 73.005 -21.761 1.00 48.09 156 GLU A C 1
ATOM 1251 O O . GLU A 1 156 ? 14.135 73.939 -22.498 1.00 48.09 156 GLU A O 1
ATOM 1256 N N . SER A 1 157 ? 14.921 73.185 -20.530 1.00 40.25 157 SER A N 1
ATOM 1257 C CA . SER A 1 157 ? 15.688 74.355 -20.133 1.00 40.25 157 SER A CA 1
ATOM 1258 C C . SER A 1 157 ? 17.156 73.946 -20.130 1.00 40.25 157 SER A C 1
ATOM 1260 O O . SER A 1 157 ? 17.554 73.088 -19.346 1.00 40.25 157 SER A O 1
ATOM 1262 N N . ASP A 1 158 ? 17.909 74.651 -20.969 1.00 36.16 158 ASP A N 1
ATOM 1263 C CA . ASP A 1 158 ? 19.336 74.947 -20.847 1.00 36.16 158 ASP A CA 1
ATOM 1264 C C . ASP A 1 158 ? 20.343 73.994 -21.520 1.00 36.16 158 ASP A C 1
ATOM 1266 O O . ASP A 1 158 ? 20.719 72.945 -21.001 1.00 36.16 158 ASP A O 1
ATOM 1270 N N . SER A 1 159 ? 20.846 74.396 -22.692 1.00 39.00 159 SER A N 1
ATOM 1271 C CA . SER A 1 159 ? 22.218 74.933 -22.811 1.00 39.00 159 SER A CA 1
ATOM 1272 C C . SER A 1 159 ? 22.600 75.154 -24.283 1.00 39.00 159 SER A C 1
ATOM 1274 O O . SER A 1 159 ? 22.553 74.252 -25.118 1.00 39.00 159 SER A O 1
ATOM 1276 N N . GLY A 1 160 ? 22.941 76.399 -24.623 1.00 46.28 160 GLY A N 1
ATOM 1277 C CA . GLY A 1 160 ? 23.333 76.795 -25.971 1.00 46.28 160 GLY A CA 1
ATOM 1278 C C . GLY A 1 160 ? 24.770 76.427 -26.329 1.00 46.28 160 GLY A C 1
ATOM 1279 O O . GLY A 1 160 ? 25.643 76.488 -25.477 1.00 46.28 160 GLY A O 1
ATOM 1280 N N . VAL A 1 161 ? 25.013 76.150 -27.614 1.00 47.91 161 VAL A N 1
ATOM 1281 C CA . VAL A 1 161 ? 26.315 76.301 -28.287 1.00 47.91 161 VAL A CA 1
ATOM 1282 C C . VAL A 1 161 ? 26.037 76.562 -29.770 1.00 47.91 161 VAL A C 1
ATOM 1284 O O . VAL A 1 161 ? 25.820 75.647 -30.559 1.00 47.91 161 VAL A O 1
ATOM 1287 N N . ALA A 1 162 ? 26.010 77.836 -30.145 1.00 46.34 162 ALA A N 1
ATOM 1288 C CA . ALA A 1 162 ? 26.099 78.281 -31.530 1.00 46.34 162 ALA A CA 1
ATOM 1289 C C . ALA A 1 162 ? 27.031 79.495 -31.579 1.00 46.34 162 ALA A C 1
ATOM 1291 O O . ALA A 1 162 ? 26.564 80.629 -31.667 1.00 46.34 162 ALA A O 1
ATOM 1292 N N . ARG A 1 163 ? 28.335 79.233 -31.433 1.00 49.56 163 ARG A N 1
ATOM 1293 C CA . ARG A 1 163 ? 29.495 79.934 -32.016 1.00 49.56 163 ARG A CA 1
ATOM 1294 C C . ARG A 1 163 ? 30.776 79.488 -31.331 1.00 49.56 163 ARG A C 1
ATOM 1296 O O . ARG A 1 163 ? 30.740 79.318 -30.095 1.00 49.56 163 ARG A O 1
#

Foldseek 3Di:
DVVVVVLVVLLVQLVVLLVVLLVVLVVVCVVDPDNDRSNVSSVVSVVVCVVVVVDPPVSNVVNVVVCVVCVVVVCPVVVVVCVVVVVVCVVCVVVVVVCVVVVVVVCCVVVVVVCCVVVPPVVVVVVVVVVVVVVVVVVVVVVVVVVVVVPDDDPDDDDDDDD

Mean predicted aligned error: 12.89 Å

Sequence (163 aa):
MTAFLKKTLWLAISFLLIYACLFVGKQISSLLPFVFPGSIVGLLILFLCLEFRIIRLDWIMPSGSLFLKYMALLFMPSAIGIITYLNEVYSSMVLIIFNMVSGIALILLVVGRMFQHMSETPEERRKRKLMYKRALRFKKLAKRKLSTLSVPAVAESDSGVAR

pLDDT: mean 83.79, std 14.31, range [36.16, 97.12]

Radius of gyration: 32.58 Å; Cα contacts (8 Å, |Δi|>4): 60; chains: 1; bounding box: 48×96×68 Å

InterPro domains:
  IPR005538 LrgA/CidA family [PF03788] (23-114)
  IPR005538 LrgA/CidA family [PTHR33931] (6-129)